Protein AF-A0A0P7J055-F1 (afdb_monomer_lite)

InterPro domains:
  IPR000620 EamA domain [PF00892] (4-48)
  IPR037185 Multidrug transporter EmrE superfamily [SSF103481] (1-50)

Foldseek 3Di:
DPPLLLVLLLLCLLVLLQVVCCVPVVDDRDPVSVVVSVVSSVVSCVVRVVVVVDDDPCSVVSNVVSNVVSVVVVCCCVPCVPPDPVVVVVVVVVVVVVVVVVVVVD

Radius of gyration: 16.85 Å; chains: 1; bounding box: 45×22×46 Å

pLDDT: mean 84.95, std 6.56, range [61.06, 93.44]

Secondary structure (DSSP, 8-state):
--HHHHHHHHTTHHHHHHHHHHHHH-----HHHHHHHHHHHHHHHHHH-TTTS---GGGHHHHHHHHHHHHHHHHHHHHSTTS-HHHHHHHHHHHHHHHHHHHHH-

Structure (mmCIF, N/CA/C/O backbone):
data_AF-A0A0P7J055-F1
#
_entry.id   AF-A0A0P7J055-F1
#
loop_
_atom_site.group_PDB
_atom_site.id
_atom_site.type_symbol
_atom_site.label_atom_id
_atom_site.label_alt_id
_atom_site.label_comp_id
_atom_site.label_asym_id
_atom_site.label_entity_id
_atom_site.label_seq_id
_atom_site.pdbx_PDB_ins_code
_atom_site.Cartn_x
_atom_site.Cartn_y
_atom_site.Cartn_z
_atom_site.occupancy
_atom_site.B_iso_or_equiv
_atom_site.auth_seq_id
_atom_site.auth_comp_id
_atom_site.auth_asym_id
_atom_site.auth_atom_id
_atom_site.pdbx_PDB_model_num
ATOM 1 N N . MET A 1 1 ? 14.270 0.502 -15.502 1.00 68.31 1 MET A N 1
ATOM 2 C CA . MET A 1 1 ? 12.906 1.064 -15.609 1.00 68.31 1 MET A CA 1
ATOM 3 C C . MET A 1 1 ? 12.881 2.514 -15.179 1.00 68.31 1 MET A C 1
ATOM 5 O O . MET A 1 1 ? 13.508 2.819 -14.168 1.00 68.31 1 MET A O 1
ATOM 9 N N . PRO A 1 2 ? 12.142 3.386 -15.879 1.00 81.75 2 PRO A N 1
ATOM 10 C CA . PRO A 1 2 ? 11.868 4.742 -15.417 1.00 81.75 2 PRO A CA 1
ATOM 11 C C . PRO A 1 2 ? 11.121 4.734 -14.076 1.00 81.75 2 PRO A C 1
ATOM 13 O O . PRO A 1 2 ? 10.194 3.943 -13.890 1.00 81.75 2 PRO A O 1
ATOM 16 N N . LEU A 1 3 ? 11.476 5.654 -13.169 1.00 81.88 3 LEU A N 1
ATOM 17 C CA . LEU A 1 3 ? 10.799 5.837 -11.869 1.00 81.88 3 LEU A CA 1
ATOM 18 C C . LEU A 1 3 ? 9.284 5.972 -12.020 1.00 81.88 3 LEU A C 1
ATOM 20 O O . LEU A 1 3 ? 8.511 5.469 -11.210 1.00 81.88 3 LEU A O 1
ATOM 24 N N . GLY A 1 4 ? 8.875 6.619 -13.103 1.00 80.94 4 GLY A N 1
ATOM 25 C CA . GLY A 1 4 ? 7.486 6.777 -13.446 1.00 80.94 4 GLY A CA 1
ATOM 26 C C . GLY A 1 4 ? 6.745 5.450 -13.617 1.00 80.94 4 GLY A C 1
ATOM 27 O O . GLY A 1 4 ? 5.749 5.215 -12.946 1.00 80.94 4 GLY A O 1
ATOM 28 N N . GLN A 1 5 ? 7.265 4.530 -14.430 1.00 79.00 5 GLN A N 1
ATOM 29 C CA . GLN A 1 5 ? 6.648 3.217 -14.653 1.00 79.00 5 GLN A CA 1
ATOM 30 C C . GLN A 1 5 ? 6.536 2.397 -13.356 1.00 79.00 5 GLN A C 1
ATOM 32 O O . GLN A 1 5 ? 5.544 1.700 -13.142 1.00 79.00 5 GLN A O 1
ATOM 37 N N . VAL A 1 6 ? 7.518 2.538 -12.458 1.00 86.31 6 VAL A N 1
ATOM 38 C CA . VAL A 1 6 ? 7.480 1.937 -11.117 1.00 86.31 6 VAL A CA 1
ATOM 39 C C . VAL A 1 6 ? 6.338 2.532 -10.289 1.00 86.31 6 VAL A C 1
ATOM 41 O O . VAL A 1 6 ? 5.544 1.782 -9.721 1.00 86.31 6 VAL A O 1
ATOM 44 N N . ALA A 1 7 ? 6.202 3.861 -10.273 1.00 83.44 7 ALA A N 1
ATOM 45 C CA . ALA A 1 7 ? 5.103 4.541 -9.595 1.00 83.44 7 ALA A CA 1
ATOM 46 C C . ALA A 1 7 ? 3.734 4.120 -10.159 1.00 83.44 7 ALA A C 1
ATOM 48 O O . ALA A 1 7 ? 2.837 3.815 -9.381 1.00 83.44 7 ALA A O 1
ATOM 49 N N . ALA A 1 8 ? 3.587 4.012 -11.486 1.00 82.00 8 ALA A N 1
ATOM 50 C CA . ALA A 1 8 ? 2.373 3.502 -12.140 1.00 82.00 8 ALA A CA 1
ATOM 51 C C . ALA A 1 8 ? 1.935 2.143 -11.603 1.00 82.00 8 ALA A C 1
ATOM 53 O O . ALA A 1 8 ? 0.771 1.969 -11.241 1.00 82.00 8 ALA A O 1
ATOM 54 N N . GLY A 1 9 ? 2.865 1.189 -11.532 1.00 84.50 9 GLY A N 1
ATOM 55 C CA . GLY A 1 9 ? 2.552 -0.131 -11.001 1.00 84.50 9 GLY A CA 1
ATOM 56 C C . GLY A 1 9 ? 2.200 -0.085 -9.511 1.00 84.50 9 GLY A C 1
ATOM 57 O O . GLY A 1 9 ? 1.248 -0.742 -9.099 1.00 84.50 9 GLY A O 1
ATOM 58 N N . LEU A 1 10 ? 2.870 0.752 -8.712 1.00 86.31 10 LEU A N 1
ATOM 59 C CA . LEU A 1 10 ? 2.533 0.963 -7.296 1.00 86.31 10 LEU A CA 1
ATOM 60 C C . LEU A 1 10 ? 1.161 1.619 -7.088 1.00 86.31 10 LEU A C 1
ATOM 62 O O . LEU A 1 10 ? 0.462 1.277 -6.137 1.00 86.31 10 LEU A O 1
ATOM 66 N N . PHE A 1 11 ? 0.719 2.491 -7.995 1.00 86.06 11 PHE A N 1
ATOM 67 C CA . PHE A 1 11 ? -0.619 3.093 -7.963 1.00 86.06 11 PHE A CA 1
ATOM 68 C C . PHE A 1 11 ? -1.758 2.103 -8.252 1.00 86.06 11 PHE A C 1
ATOM 70 O O . PHE A 1 11 ? -2.925 2.481 -8.189 1.00 86.06 11 PHE A O 1
ATOM 77 N N . THR A 1 12 ? -1.456 0.822 -8.486 1.00 86.62 12 THR A N 1
ATOM 78 C CA . THR A 1 12 ? -2.455 -0.256 -8.417 1.00 86.62 12 THR A CA 1
ATOM 79 C C . THR A 1 12 ? -2.805 -0.645 -6.974 1.00 86.62 12 THR A C 1
ATOM 81 O O . THR A 1 12 ? -3.839 -1.270 -6.742 1.00 86.62 12 THR A O 1
ATOM 84 N N . ALA A 1 13 ? -2.007 -0.239 -5.979 1.00 90.00 13 ALA A N 1
ATOM 85 C CA . ALA A 1 13 ? -2.232 -0.561 -4.571 1.00 90.00 13 ALA A CA 1
ATOM 86 C C . ALA A 1 13 ? -3.627 -0.164 -4.040 1.00 90.00 13 ALA A C 1
ATOM 88 O O . ALA A 1 13 ? -4.249 -1.004 -3.396 1.00 90.00 13 ALA A O 1
ATOM 89 N N . PRO A 1 14 ? -4.194 1.030 -4.324 1.00 87.19 14 PRO A N 1
ATOM 90 C CA . PRO A 1 14 ? -5.551 1.375 -3.891 1.00 87.19 14 PRO A CA 1
ATOM 91 C C . PRO A 1 14 ? -6.619 0.425 -4.447 1.00 87.19 14 PRO A C 1
ATOM 93 O O . PRO A 1 14 ? -7.600 0.140 -3.763 1.00 87.19 14 PRO A O 1
ATOM 96 N N . ILE A 1 15 ? -6.417 -0.104 -5.660 1.00 89.31 15 ILE A N 1
ATOM 97 C CA . ILE A 1 15 ? -7.306 -1.100 -6.272 1.00 89.31 15 ILE A CA 1
ATOM 98 C C . ILE A 1 15 ? -7.228 -2.412 -5.491 1.00 89.31 15 ILE A C 1
ATOM 100 O O . ILE A 1 15 ? -8.261 -2.958 -5.106 1.00 89.31 15 ILE A O 1
ATOM 104 N N . TRP A 1 16 ? -6.017 -2.878 -5.175 1.00 91.50 16 TRP A N 1
ATOM 105 C CA . TRP A 1 16 ? -5.828 -4.058 -4.332 1.00 91.50 16 TRP A CA 1
ATOM 106 C C . TRP A 1 16 ? -6.417 -3.874 -2.933 1.00 91.50 16 TRP A C 1
ATOM 108 O O . TRP A 1 16 ? -7.106 -4.767 -2.451 1.00 91.50 16 TRP A O 1
ATOM 118 N N . VAL A 1 17 ? -6.226 -2.711 -2.304 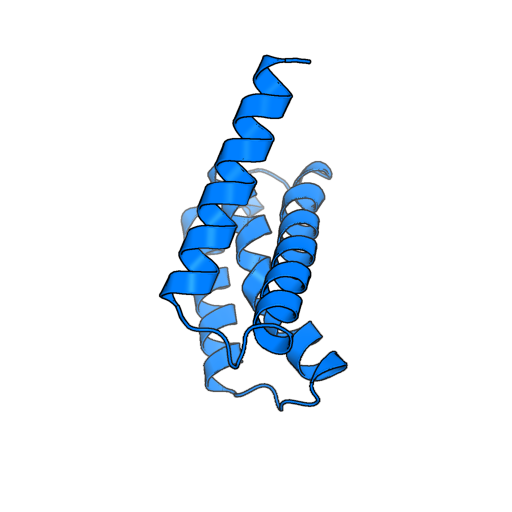1.00 90.50 17 VAL A N 1
ATOM 119 C CA . VAL A 1 17 ? -6.823 -2.398 -0.997 1.00 90.50 17 VAL A CA 1
ATOM 120 C C . VAL A 1 17 ? -8.347 -2.472 -1.067 1.00 90.50 17 VAL A C 1
ATOM 122 O O . VAL A 1 17 ? -8.953 -3.060 -0.178 1.00 90.50 17 VAL A O 1
ATOM 125 N N . MET A 1 18 ? -8.979 -1.928 -2.114 1.00 90.12 18 MET A N 1
ATOM 126 C CA . MET A 1 18 ? -10.433 -2.031 -2.303 1.00 90.12 18 MET A CA 1
ATOM 127 C C . MET A 1 18 ? -10.900 -3.483 -2.408 1.00 90.12 18 MET A C 1
ATOM 129 O O . MET A 1 18 ? -11.806 -3.885 -1.681 1.00 90.12 18 MET A O 1
ATOM 133 N N . ILE A 1 19 ? -10.272 -4.266 -3.289 1.00 89.75 19 ILE A N 1
ATOM 134 C CA . ILE A 1 19 ? -10.646 -5.664 -3.538 1.00 89.75 19 ILE A CA 1
ATOM 135 C C . ILE A 1 19 ? -10.465 -6.497 -2.266 1.00 89.75 19 ILE A C 1
ATOM 137 O O . ILE A 1 19 ? -11.380 -7.207 -1.854 1.00 89.75 19 ILE A O 1
ATOM 141 N N . LEU A 1 20 ? -9.308 -6.382 -1.609 1.00 90.44 20 LEU A N 1
ATOM 142 C CA . LEU A 1 20 ? -9.008 -7.134 -0.393 1.00 90.44 20 LEU A CA 1
ATOM 143 C C . LEU A 1 20 ? -9.883 -6.672 0.779 1.00 90.44 20 LEU A C 1
ATOM 145 O O . LEU A 1 20 ? -10.356 -7.502 1.547 1.00 90.44 20 LEU A O 1
ATOM 149 N N . SER A 1 21 ? -10.173 -5.375 0.903 1.00 88.44 21 SER A N 1
ATOM 150 C CA . SER A 1 21 ? -11.085 -4.878 1.939 1.00 88.44 21 SER A CA 1
ATOM 151 C C . SER A 1 21 ? -12.504 -5.413 1.757 1.00 88.44 21 SER A C 1
ATOM 153 O O . SER A 1 21 ? -13.152 -5.754 2.746 1.00 88.44 21 SER A O 1
ATOM 155 N N . ALA A 1 22 ? -12.986 -5.513 0.517 1.00 89.00 22 ALA A N 1
ATOM 156 C CA . ALA A 1 22 ? -14.283 -6.115 0.233 1.00 89.00 22 ALA A CA 1
ATOM 157 C C . ALA A 1 22 ? -14.286 -7.624 0.521 1.00 89.00 22 ALA A C 1
ATOM 159 O O . ALA A 1 22 ? -15.240 -8.128 1.108 1.00 89.00 22 ALA A O 1
ATOM 160 N N . LEU A 1 23 ? -13.206 -8.329 0.169 1.00 88.56 23 LEU A N 1
ATOM 161 C CA . LEU A 1 23 ? -13.092 -9.778 0.341 1.00 88.56 23 LEU A CA 1
ATOM 162 C C . LEU A 1 23 ? -12.932 -10.205 1.811 1.00 88.56 23 LEU A C 1
ATOM 164 O O . LEU A 1 23 ? -13.588 -11.146 2.242 1.00 88.56 23 LEU A O 1
ATOM 168 N N . PHE A 1 24 ? -12.068 -9.531 2.578 1.00 88.44 24 PHE A N 1
ATOM 169 C CA . PHE A 1 24 ? -11.721 -9.929 3.949 1.00 88.44 24 PHE A CA 1
ATOM 170 C C . PHE A 1 24 ? -12.600 -9.278 5.022 1.00 88.44 24 PHE A C 1
ATOM 172 O O . PHE A 1 24 ? -12.886 -9.918 6.029 1.00 88.44 24 PHE A O 1
ATOM 179 N N . LEU A 1 25 ? -13.016 -8.017 4.842 1.00 84.19 25 LEU A N 1
ATOM 180 C CA . LEU A 1 25 ? -13.828 -7.301 5.839 1.00 84.19 25 LEU A CA 1
ATOM 181 C C . LEU A 1 25 ? -15.315 -7.248 5.464 1.00 84.19 25 LEU A C 1
ATOM 183 O O . LEU A 1 25 ? -16.112 -6.724 6.240 1.00 84.19 25 LEU A O 1
ATOM 187 N N . GLY A 1 26 ? -15.699 -7.725 4.274 1.00 83.00 26 GLY A N 1
ATOM 188 C CA . GLY A 1 26 ? -17.081 -7.652 3.791 1.00 83.00 26 GLY A CA 1
ATOM 189 C C . GLY A 1 26 ? -17.592 -6.221 3.594 1.00 83.00 26 GLY A C 1
ATOM 190 O O . GLY A 1 26 ? -18.800 -6.002 3.528 1.00 83.00 26 GLY A O 1
ATOM 191 N N . GLN A 1 27 ? -16.699 -5.226 3.534 1.00 82.69 27 GLN A N 1
ATOM 192 C CA . GLN A 1 27 ? -17.100 -3.833 3.355 1.00 82.69 27 GLN A CA 1
ATOM 193 C C . GLN A 1 27 ? -17.487 -3.579 1.894 1.00 82.69 27 GLN A C 1
ATOM 195 O O . GLN A 1 27 ? -16.688 -3.876 1.001 1.00 82.69 27 GLN A O 1
ATOM 200 N N . PRO A 1 28 ? -18.674 -3.006 1.621 1.00 82.06 28 PRO A N 1
ATOM 201 C CA . PRO A 1 28 ? -19.068 -2.694 0.258 1.00 82.06 28 PRO A CA 1
ATOM 202 C C . PRO A 1 28 ? -18.121 -1.650 -0.339 1.00 82.06 28 PRO A C 1
ATOM 204 O O . PRO A 1 28 ? -17.765 -0.665 0.311 1.00 82.06 28 PRO A O 1
ATOM 207 N N . ILE A 1 29 ? -17.732 -1.860 -1.596 1.00 86.94 29 ILE A N 1
ATOM 208 C CA . ILE A 1 29 ? -16.893 -0.910 -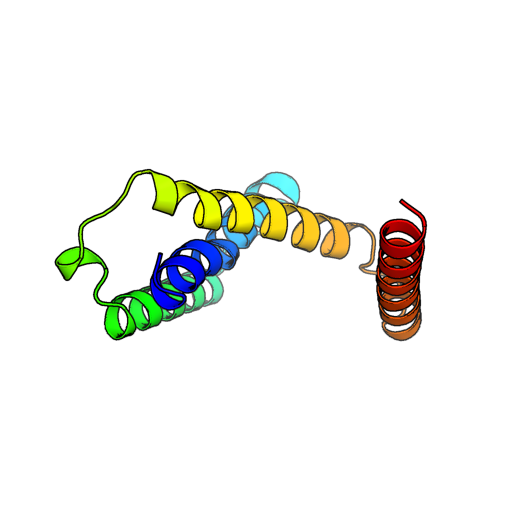2.329 1.00 86.94 29 ILE A CA 1
ATOM 209 C C . ILE A 1 29 ? -17.746 0.319 -2.643 1.00 86.94 29 ILE A C 1
ATOM 211 O O . ILE A 1 29 ? -18.687 0.256 -3.435 1.00 86.94 29 ILE A O 1
ATOM 215 N N . GLY A 1 30 ? -17.423 1.445 -2.007 1.00 86.38 30 GLY A N 1
ATOM 216 C CA . GLY A 1 30 ? -18.103 2.709 -2.258 1.00 86.38 30 GLY A CA 1
ATOM 217 C C . GLY A 1 30 ? -17.788 3.250 -3.653 1.00 86.38 30 GLY A C 1
ATOM 218 O O . GLY A 1 30 ? -16.641 3.210 -4.102 1.00 86.38 30 GLY A O 1
ATOM 219 N N . VAL A 1 31 ? -18.791 3.830 -4.319 1.00 87.81 31 VAL A N 1
ATOM 220 C CA . VAL A 1 31 ? -18.631 4.449 -5.649 1.00 87.81 31 VAL A CA 1
ATOM 221 C C . VAL A 1 31 ? -17.558 5.543 -5.631 1.00 87.81 31 VAL A C 1
ATOM 223 O O . VAL A 1 31 ? -16.768 5.639 -6.565 1.00 87.81 31 VAL A O 1
ATOM 226 N N . THR A 1 32 ? -17.473 6.310 -4.541 1.00 88.00 32 THR A N 1
ATOM 227 C CA . THR A 1 32 ? -16.459 7.358 -4.339 1.00 88.00 32 THR A CA 1
ATOM 228 C C . THR A 1 32 ? -15.038 6.801 -4.256 1.00 88.00 32 THR A C 1
ATOM 230 O O . THR A 1 32 ? -14.101 7.406 -4.777 1.00 88.00 32 THR A O 1
ATOM 233 N N . GLN A 1 33 ? -14.867 5.633 -3.631 1.00 86.31 33 GLN A N 1
ATOM 234 C CA . GLN A 1 33 ? -13.575 4.963 -3.500 1.00 86.31 33 GLN A CA 1
ATOM 235 C C . GLN A 1 33 ? -13.115 4.420 -4.855 1.00 86.31 33 GLN A C 1
ATOM 237 O O . GLN A 1 33 ? -11.968 4.632 -5.251 1.00 86.31 33 GLN A O 1
ATOM 242 N N . LEU A 1 34 ? -14.041 3.803 -5.596 1.00 87.69 34 LEU A N 1
ATOM 243 C CA . LEU A 1 34 ? -13.785 3.314 -6.945 1.00 87.69 34 LEU A CA 1
ATOM 244 C C . LEU A 1 34 ? -13.431 4.465 -7.892 1.00 87.69 34 LEU A C 1
ATOM 246 O O . LEU A 1 34 ? -12.428 4.385 -8.598 1.00 87.69 34 LEU A O 1
ATOM 250 N N . SER A 1 35 ? -14.199 5.560 -7.875 1.00 90.12 35 SER A N 1
ATOM 251 C CA . SER A 1 35 ? -13.924 6.719 -8.726 1.00 90.12 35 SER A CA 1
ATOM 252 C C . SER A 1 35 ? -12.583 7.367 -8.392 1.00 90.12 35 SER A C 1
ATOM 254 O O . SER A 1 35 ? -11.835 7.702 -9.304 1.00 90.12 35 SER A O 1
ATOM 256 N N . ALA A 1 36 ? -12.235 7.502 -7.107 1.00 88.56 36 ALA A N 1
ATOM 257 C CA . ALA A 1 36 ? -10.948 8.061 -6.697 1.00 88.56 36 ALA A CA 1
ATOM 258 C C . ALA A 1 36 ? -9.769 7.188 -7.156 1.00 88.56 36 ALA A C 1
ATOM 260 O O . ALA A 1 36 ? -8.779 7.713 -7.666 1.00 88.56 36 ALA A O 1
ATOM 261 N N . ALA A 1 37 ? -9.885 5.862 -7.032 1.00 87.94 37 ALA A N 1
ATOM 262 C CA . ALA A 1 37 ? -8.854 4.934 -7.485 1.00 87.94 37 ALA A CA 1
ATOM 263 C C . ALA A 1 37 ? -8.684 4.955 -9.012 1.00 87.94 37 ALA A C 1
ATOM 265 O O . ALA A 1 37 ? -7.557 5.027 -9.501 1.00 87.94 37 ALA A O 1
ATOM 266 N N . VAL A 1 38 ? -9.791 4.944 -9.764 1.00 88.81 38 VAL A N 1
ATOM 267 C CA . VAL A 1 38 ? -9.767 5.014 -11.233 1.00 88.81 38 VAL A CA 1
ATOM 268 C C . VAL A 1 38 ? -9.179 6.343 -11.706 1.00 88.81 38 VAL A C 1
ATOM 270 O O . VAL A 1 38 ? -8.312 6.341 -12.575 1.00 88.81 38 VAL A O 1
ATOM 273 N N . LEU A 1 39 ? -9.591 7.470 -11.115 1.00 90.25 39 LEU A N 1
ATOM 274 C CA . LEU A 1 39 ? -9.057 8.792 -11.458 1.00 90.25 39 LEU A CA 1
ATOM 275 C C . LEU A 1 39 ? -7.564 8.911 -11.131 1.00 90.25 39 LEU A C 1
ATOM 277 O O . LEU A 1 39 ? -6.802 9.421 -11.950 1.00 90.25 39 LEU A O 1
ATOM 281 N N . GLY A 1 40 ? -7.133 8.407 -9.971 1.00 85.31 40 GLY A N 1
ATOM 282 C CA . GLY A 1 40 ? -5.721 8.386 -9.588 1.00 85.31 40 GLY A CA 1
ATOM 283 C C . GLY A 1 40 ? -4.875 7.560 -10.557 1.00 85.31 40 GLY A C 1
ATOM 284 O O . GLY A 1 40 ? -3.853 8.035 -11.048 1.00 85.31 40 GLY A O 1
ATOM 285 N N . PHE A 1 41 ? -5.337 6.356 -10.904 1.00 84.88 41 PHE A N 1
ATOM 286 C CA . PHE A 1 41 ? -4.658 5.503 -11.877 1.00 84.88 41 PHE A CA 1
ATOM 287 C C . PHE A 1 41 ? -4.606 6.148 -13.271 1.00 84.88 41 PHE A C 1
ATOM 289 O O . PHE A 1 41 ? -3.548 6.177 -13.899 1.00 84.88 41 PHE A O 1
ATOM 296 N N . ALA A 1 42 ? -5.712 6.738 -13.731 1.00 87.50 42 ALA A N 1
ATOM 297 C CA . ALA A 1 42 ? -5.777 7.437 -15.013 1.00 87.50 42 ALA A CA 1
ATOM 298 C C . ALA A 1 42 ? -4.815 8.635 -15.082 1.00 87.50 42 ALA A C 1
ATOM 300 O O . ALA A 1 42 ? -4.114 8.800 -16.081 1.00 87.50 42 ALA A O 1
ATOM 301 N N . GLY A 1 43 ? -4.723 9.437 -14.016 1.00 85.25 43 GLY A N 1
ATOM 302 C CA . GLY A 1 43 ? -3.778 10.555 -13.943 1.00 85.25 43 GLY A CA 1
ATOM 303 C C . GLY A 1 43 ? -2.325 10.095 -14.068 1.00 85.25 43 GLY A C 1
ATOM 304 O O . GLY A 1 43 ? -1.533 10.694 -14.794 1.00 85.25 43 GLY A O 1
ATOM 305 N N . VAL A 1 44 ? -1.986 8.975 -13.431 1.00 81.38 44 VAL A N 1
ATOM 306 C CA . VAL A 1 44 ? -0.644 8.391 -13.496 1.00 81.38 44 VAL A CA 1
ATOM 307 C C . VAL A 1 44 ? -0.339 7.849 -14.897 1.00 81.38 44 VAL A C 1
ATOM 309 O O . VAL A 1 44 ? 0.734 8.121 -15.432 1.00 81.38 44 VAL A O 1
ATOM 312 N N . LEU A 1 45 ? -1.290 7.173 -15.553 1.00 81.62 45 LEU A N 1
ATOM 313 C CA . LEU A 1 45 ? -1.138 6.754 -16.953 1.00 81.62 45 LEU A CA 1
ATOM 314 C C . LEU A 1 45 ? -0.909 7.944 -17.900 1.00 81.62 45 LEU A C 1
ATOM 316 O O . LEU A 1 45 ? -0.096 7.844 -18.820 1.00 81.62 45 LEU A O 1
ATOM 320 N N . MET A 1 46 ? -1.590 9.071 -17.665 1.00 84.31 46 MET A N 1
ATOM 321 C CA . MET A 1 46 ? -1.475 10.275 -18.493 1.00 84.31 46 MET A CA 1
ATOM 322 C C . MET A 1 46 ? -0.087 10.924 -18.395 1.00 84.31 46 MET A C 1
ATOM 324 O O . MET A 1 46 ? 0.470 11.336 -19.412 1.00 84.31 46 MET A O 1
ATOM 328 N N . VAL A 1 47 ? 0.486 10.986 -17.188 1.00 81.06 47 VAL A N 1
ATOM 329 C CA . VAL A 1 47 ? 1.834 11.537 -16.955 1.00 81.06 47 VAL A CA 1
ATOM 330 C C . VAL A 1 47 ? 2.915 10.628 -17.536 1.00 81.06 47 VAL A C 1
ATOM 332 O O . VAL A 1 47 ? 3.919 11.106 -18.057 1.00 81.06 47 VAL A O 1
ATOM 335 N N . LEU A 1 48 ? 2.719 9.314 -17.443 1.00 73.62 48 LEU A N 1
ATOM 336 C CA . LEU A 1 48 ? 3.768 8.340 -17.725 1.00 73.62 48 LEU A CA 1
ATOM 337 C C . LEU A 1 48 ? 3.795 7.822 -19.151 1.00 73.62 48 LEU A C 1
ATOM 339 O O . LEU A 1 48 ? 4.813 7.264 -19.549 1.00 73.62 48 LEU A O 1
ATOM 343 N N . ARG A 1 49 ? 2.686 7.964 -19.886 1.00 76.25 49 ARG A N 1
ATOM 344 C CA . ARG A 1 49 ? 2.514 7.455 -21.256 1.00 76.25 49 ARG A CA 1
ATOM 345 C C . ARG A 1 49 ? 3.137 6.062 -21.462 1.00 76.25 49 ARG A C 1
ATOM 347 O O . ARG A 1 49 ? 3.923 5.864 -22.387 1.00 76.25 49 ARG A O 1
ATOM 354 N N . PRO A 1 50 ? 2.779 5.066 -20.633 1.00 70.06 50 PRO A N 1
ATOM 355 C CA . PRO A 1 50 ? 3.453 3.764 -20.629 1.00 70.06 50 PRO A CA 1
ATOM 356 C C . PRO A 1 50 ? 3.275 2.977 -21.938 1.00 70.06 50 PRO A C 1
ATOM 358 O O . PRO A 1 50 ? 3.994 2.013 -22.185 1.00 70.06 50 PRO A O 1
ATOM 361 N N . PHE A 1 51 ? 2.321 3.382 -22.782 1.00 69.62 51 PHE A N 1
ATOM 362 C CA . PHE A 1 51 ? 2.045 2.769 -24.079 1.00 69.62 51 PHE A CA 1
ATOM 363 C C . PHE A 1 51 ? 3.065 3.143 -25.163 1.00 69.62 51 PHE A C 1
ATOM 365 O O . PHE A 1 51 ? 3.189 2.405 -26.134 1.00 69.62 51 PHE A O 1
ATOM 372 N N . GLU A 1 52 ? 3.809 4.244 -25.005 1.00 69.44 52 GLU A N 1
ATOM 373 C CA . GLU A 1 52 ? 4.856 4.634 -25.962 1.00 69.44 52 GLU A CA 1
ATOM 374 C C . GLU A 1 52 ? 6.168 3.856 -25.735 1.00 69.44 52 GLU A C 1
ATOM 376 O O . GLU A 1 52 ? 6.932 3.651 -26.674 1.00 69.44 52 GLU A O 1
ATOM 381 N N . SER A 1 53 ? 6.423 3.377 -24.510 1.00 65.69 53 SER A N 1
ATOM 382 C CA . SER A 1 53 ? 7.685 2.723 -24.124 1.00 65.69 53 SER A CA 1
ATOM 383 C C . SER A 1 53 ? 7.664 1.188 -24.149 1.00 65.69 53 SER A C 1
ATOM 385 O O . SER A 1 53 ? 8.688 0.569 -23.873 1.00 65.69 53 SER A O 1
ATOM 387 N N . GLY A 1 54 ? 6.529 0.562 -24.475 1.00 66.94 54 GLY A N 1
ATOM 388 C CA . GLY A 1 54 ? 6.358 -0.893 -24.408 1.00 66.94 54 GLY A CA 1
ATOM 389 C C . GLY A 1 54 ? 6.251 -1.422 -22.969 1.00 66.94 54 GLY A C 1
ATOM 390 O O . GLY A 1 54 ? 6.903 -0.943 -22.040 1.00 66.94 54 GLY A O 1
ATOM 391 N N . LEU A 1 55 ? 5.394 -2.425 -22.762 1.00 66.62 55 LEU A N 1
ATOM 392 C CA . LEU A 1 55 ? 5.243 -3.082 -21.463 1.00 66.62 55 LEU A CA 1
ATOM 393 C C . LEU A 1 55 ? 6.302 -4.179 -21.319 1.00 66.62 55 LEU A C 1
ATOM 395 O O . LEU A 1 55 ? 6.129 -5.289 -21.820 1.00 66.62 55 LEU A O 1
ATOM 399 N N . GLU A 1 56 ? 7.402 -3.880 -20.628 1.00 75.19 56 GLU A N 1
ATOM 400 C CA . GLU A 1 56 ? 8.352 -4.919 -20.226 1.00 75.19 56 GLU A CA 1
ATOM 401 C C . GLU A 1 56 ? 7.715 -5.873 -19.197 1.00 75.19 56 GLU A C 1
ATOM 403 O O . GLU A 1 56 ? 7.020 -5.409 -18.288 1.00 75.19 56 GLU A O 1
ATOM 408 N N . PRO A 1 57 ? 8.013 -7.187 -19.238 1.00 79.25 57 PRO A N 1
ATOM 409 C CA . PRO A 1 57 ? 7.544 -8.160 -18.239 1.00 79.25 57 PRO A CA 1
ATOM 410 C C . PRO A 1 57 ? 7.889 -7.763 -16.801 1.00 79.25 57 PRO A C 1
ATOM 412 O O . PRO A 1 57 ? 7.182 -8.065 -15.843 1.00 79.25 57 PRO A O 1
ATOM 415 N N . LEU A 1 58 ? 8.987 -7.035 -16.655 1.00 83.38 58 LEU A N 1
ATOM 416 C CA . LEU A 1 58 ? 9.509 -6.573 -15.388 1.00 83.38 58 LEU A CA 1
ATOM 417 C C . LEU A 1 58 ? 8.539 -5.541 -14.729 1.00 83.38 58 LEU A C 1
ATOM 419 O O . LEU A 1 58 ? 8.600 -5.319 -13.520 1.00 83.38 58 LEU A O 1
ATOM 423 N N . ALA A 1 59 ? 7.596 -4.951 -15.486 1.00 78.88 59 ALA A N 1
ATOM 424 C CA . ALA A 1 59 ? 6.565 -4.021 -14.999 1.00 78.88 59 ALA A CA 1
ATOM 425 C C . ALA A 1 59 ? 5.499 -4.689 -14.112 1.00 78.88 59 ALA A C 1
ATOM 427 O O . ALA A 1 59 ? 4.698 -4.004 -13.480 1.00 78.88 59 ALA A O 1
ATOM 428 N N . ILE A 1 60 ? 5.505 -6.021 -14.035 1.00 83.38 60 ILE A N 1
ATOM 429 C CA . ILE A 1 60 ? 4.669 -6.797 -13.113 1.00 83.38 60 ILE A CA 1
ATOM 430 C C . ILE A 1 60 ? 5.168 -6.635 -11.668 1.00 83.38 60 ILE A C 1
ATOM 432 O O . ILE A 1 60 ? 4.374 -6.648 -10.728 1.00 83.38 60 ILE A O 1
ATOM 436 N N . LEU A 1 61 ? 6.474 -6.428 -11.470 1.00 89.75 61 LEU A N 1
ATOM 437 C CA . LEU A 1 61 ? 7.085 -6.389 -10.141 1.00 89.75 61 LEU A CA 1
ATOM 438 C C . LEU A 1 61 ? 6.507 -5.278 -9.235 1.00 89.75 61 LEU A C 1
ATOM 440 O O . LEU A 1 61 ? 6.138 -5.584 -8.100 1.00 89.75 61 LEU A O 1
ATOM 444 N N . PRO A 1 62 ? 6.331 -4.022 -9.695 1.00 87.25 62 PRO A N 1
ATOM 445 C CA . PRO A 1 62 ? 5.715 -2.974 -8.882 1.00 87.25 62 PRO A CA 1
ATOM 446 C C . PRO A 1 62 ? 4.214 -3.200 -8.642 1.00 87.25 62 PRO A C 1
ATOM 448 O O . PRO A 1 62 ? 3.695 -2.763 -7.619 1.00 87.25 62 PRO A O 1
ATOM 451 N N . MET A 1 63 ? 3.514 -3.909 -9.538 1.00 86.12 63 MET A N 1
ATOM 452 C CA . MET A 1 63 ? 2.109 -4.290 -9.320 1.00 86.12 63 MET A CA 1
ATOM 453 C C . MET A 1 63 ? 1.988 -5.313 -8.186 1.00 86.12 63 MET A C 1
ATOM 455 O O . MET A 1 63 ? 1.127 -5.182 -7.317 1.00 86.12 63 MET A O 1
ATOM 459 N N . VAL A 1 64 ? 2.889 -6.301 -8.159 1.00 90.50 64 VAL A N 1
ATOM 460 C CA . VAL A 1 64 ? 2.993 -7.274 -7.062 1.00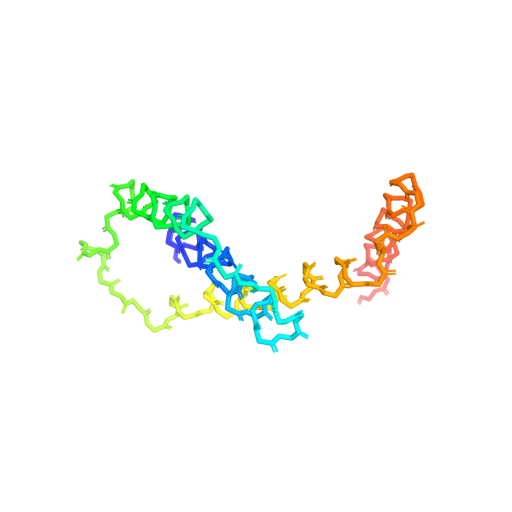 90.50 64 VAL A CA 1
ATOM 461 C C . VAL A 1 64 ? 3.398 -6.576 -5.760 1.00 90.50 64 VAL A C 1
ATOM 463 O O . VAL A 1 64 ? 2.828 -6.861 -4.709 1.00 90.50 64 VAL A O 1
ATOM 466 N N . ALA A 1 65 ? 4.313 -5.605 -5.813 1.00 90.56 65 ALA A N 1
ATOM 467 C CA . ALA A 1 65 ? 4.641 -4.778 -4.651 1.00 90.56 65 ALA A CA 1
ATOM 468 C C . ALA A 1 65 ? 3.411 -4.012 -4.126 1.00 90.56 65 ALA A C 1
ATOM 470 O O . ALA A 1 65 ? 3.179 -3.977 -2.919 1.00 90.56 65 ALA A O 1
ATOM 471 N N . GLY A 1 66 ? 2.582 -3.465 -5.022 1.00 90.69 66 GLY A N 1
ATOM 472 C CA . GLY A 1 66 ? 1.308 -2.836 -4.669 1.00 90.69 66 GLY A CA 1
ATOM 473 C C . GLY A 1 66 ? 0.329 -3.792 -3.976 1.00 90.69 66 GLY A C 1
ATOM 474 O O . GLY A 1 66 ? -0.352 -3.392 -3.033 1.00 90.69 66 GLY A O 1
ATOM 475 N N . PHE A 1 67 ? 0.299 -5.065 -4.379 1.00 91.31 67 PHE A N 1
ATOM 476 C CA . PHE A 1 67 ? -0.488 -6.104 -3.707 1.00 91.31 67 PHE A CA 1
ATOM 477 C C . PHE A 1 67 ? 0.002 -6.377 -2.274 1.00 91.31 67 PHE A C 1
ATOM 479 O O . PHE A 1 67 ? -0.799 -6.368 -1.339 1.00 91.31 67 PHE A O 1
ATOM 486 N N . PHE A 1 68 ? 1.312 -6.551 -2.066 1.00 93.44 68 PHE A N 1
ATOM 487 C CA . PHE A 1 68 ? 1.870 -6.728 -0.716 1.00 93.44 68 PHE A CA 1
ATOM 488 C C . PHE A 1 68 ? 1.668 -5.495 0.167 1.00 93.44 68 PHE A C 1
ATOM 490 O O . PHE A 1 68 ? 1.354 -5.627 1.350 1.00 93.44 68 PHE A O 1
ATOM 497 N N . TYR A 1 69 ? 1.786 -4.298 -0.410 1.00 92.62 69 TYR A N 1
ATOM 498 C CA . TYR A 1 69 ? 1.455 -3.060 0.286 1.00 92.62 69 TYR A CA 1
ATOM 499 C C . TYR A 1 69 ? -0.006 -3.058 0.746 1.00 92.62 69 TYR A C 1
ATOM 501 O O . TYR A 1 69 ? -0.292 -2.726 1.894 1.00 92.62 69 TYR A O 1
ATOM 509 N N . ALA A 1 70 ? -0.930 -3.473 -0.123 1.00 91.62 70 ALA A N 1
ATOM 510 C CA . ALA A 1 70 ? -2.345 -3.540 0.208 1.00 91.62 70 ALA A CA 1
ATOM 511 C C . ALA A 1 70 ? -2.643 -4.535 1.339 1.00 91.62 70 ALA A C 1
ATOM 513 O O . ALA A 1 70 ? -3.435 -4.218 2.224 1.00 91.62 70 ALA A O 1
ATOM 514 N N . LEU A 1 71 ? -1.977 -5.695 1.355 1.00 91.62 71 LEU A N 1
ATOM 515 C CA . LEU A 1 71 ? -2.061 -6.650 2.464 1.00 91.62 71 LEU A CA 1
ATOM 516 C C . LEU A 1 71 ? -1.575 -6.039 3.783 1.00 91.62 71 LEU A C 1
ATOM 518 O O . LEU A 1 71 ? -2.262 -6.156 4.794 1.00 91.62 71 LEU A O 1
ATOM 522 N N . GLY A 1 72 ? -0.425 -5.358 3.770 1.00 90.31 72 GLY A N 1
ATOM 523 C CA . GLY A 1 72 ? 0.108 -4.672 4.948 1.00 90.31 72 GLY A CA 1
ATOM 524 C C . GLY A 1 72 ? -0.847 -3.593 5.458 1.00 90.31 72 GLY A C 1
ATOM 525 O O . GLY A 1 72 ? -1.200 -3.588 6.634 1.00 90.31 72 GLY A O 1
ATOM 526 N N . ALA A 1 73 ? -1.344 -2.741 4.559 1.00 89.50 73 ALA A N 1
ATOM 527 C CA . ALA A 1 73 ? -2.319 -1.706 4.888 1.00 89.50 73 ALA A CA 1
ATOM 528 C C . ALA A 1 73 ? -3.609 -2.294 5.485 1.00 89.50 73 ALA A C 1
ATOM 530 O O . ALA A 1 73 ? -4.167 -1.739 6.434 1.00 89.50 73 ALA A O 1
ATOM 531 N N . LEU A 1 74 ? -4.070 -3.434 4.962 1.00 90.50 74 LEU A N 1
ATOM 532 C CA . LEU A 1 74 ? -5.247 -4.127 5.470 1.00 90.50 74 LEU A CA 1
ATOM 533 C C . LEU A 1 74 ? -5.015 -4.726 6.858 1.00 90.50 74 LEU A C 1
ATOM 535 O O . LEU A 1 74 ? -5.851 -4.548 7.743 1.00 90.50 74 LEU A O 1
ATOM 539 N N . ALA A 1 75 ? -3.870 -5.381 7.058 1.00 88.94 75 ALA A N 1
ATOM 540 C CA . ALA A 1 75 ? -3.473 -5.919 8.351 1.00 88.94 75 ALA A CA 1
ATOM 541 C C . ALA A 1 75 ? -3.392 -4.800 9.397 1.00 88.94 75 ALA A C 1
ATOM 543 O O . ALA A 1 75 ? -4.015 -4.902 10.451 1.00 88.94 75 ALA A O 1
ATOM 544 N N . THR A 1 76 ? -2.725 -3.683 9.08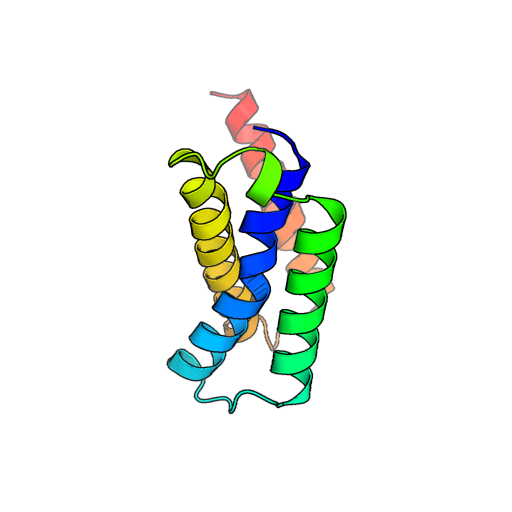8 1.00 87.62 76 THR A N 1
ATOM 545 C CA . THR A 1 76 ? -2.680 -2.513 9.978 1.00 87.62 76 THR A CA 1
ATOM 546 C C . THR A 1 76 ? -4.081 -2.004 10.295 1.00 87.62 76 THR A C 1
ATOM 548 O O . THR A 1 76 ? -4.400 -1.751 11.454 1.00 87.62 76 THR A O 1
ATOM 551 N N . ARG A 1 77 ? -4.957 -1.901 9.289 1.00 84.69 77 ARG A N 1
ATOM 552 C CA . ARG A 1 77 ? -6.332 -1.447 9.502 1.00 84.69 77 ARG A CA 1
ATOM 553 C C . ARG A 1 77 ? -7.103 -2.363 10.448 1.00 84.69 77 ARG A C 1
ATOM 555 O O . ARG A 1 77 ? -7.870 -1.838 11.246 1.00 84.69 77 ARG A O 1
ATOM 562 N N . GLN A 1 78 ? -6.919 -3.680 10.360 1.00 86.38 78 GLN A N 1
ATOM 563 C CA . GLN A 1 78 ? -7.631 -4.663 11.180 1.00 86.38 78 GLN A CA 1
ATOM 564 C C . GLN A 1 78 ? -7.065 -4.776 12.601 1.00 86.38 78 GLN A C 1
ATOM 566 O O . GLN A 1 78 ? -7.830 -4.814 13.560 1.00 86.38 78 GLN A O 1
ATOM 571 N N . PHE A 1 79 ? -5.741 -4.845 12.749 1.00 85.12 79 PHE A N 1
ATOM 572 C CA . PHE A 1 79 ? -5.103 -5.081 14.047 1.00 85.12 79 PHE A CA 1
ATOM 573 C C . PHE A 1 79 ? -4.942 -3.809 14.873 1.00 85.12 79 PHE A C 1
ATOM 575 O O . PHE A 1 79 ? -4.952 -3.871 16.098 1.00 85.12 79 PHE A O 1
ATOM 582 N N . CYS A 1 80 ? -4.808 -2.653 14.223 1.00 86.50 80 CYS A N 1
ATOM 583 C CA . CYS A 1 80 ? -4.466 -1.413 14.907 1.00 86.50 80 CYS A CA 1
ATOM 584 C C . CYS A 1 80 ? -5.650 -0.441 15.031 1.00 86.50 80 CYS A C 1
ATOM 586 O O . CYS A 1 80 ? -5.449 0.697 15.438 1.00 86.50 80 CYS A O 1
ATOM 588 N N . THR A 1 81 ? -6.892 -0.842 14.727 1.00 81.06 81 THR A N 1
ATOM 589 C CA . THR A 1 81 ? -8.050 0.081 14.752 1.00 81.06 81 THR A CA 1
ATOM 590 C C . THR A 1 81 ? -8.293 0.737 16.122 1.00 81.06 81 THR A C 1
ATOM 592 O O . THR A 1 81 ? -8.899 1.803 16.178 1.00 81.06 81 THR A O 1
ATOM 595 N N . GLY A 1 82 ? -7.839 0.116 17.218 1.00 81.19 82 GLY A N 1
ATOM 596 C CA . GLY A 1 82 ? -7.975 0.625 18.591 1.00 81.19 82 GLY A CA 1
ATOM 597 C C . GLY A 1 82 ? -6.686 1.163 19.221 1.00 81.19 82 GLY A C 1
ATOM 598 O O . GLY A 1 82 ? -6.706 1.578 20.376 1.00 81.19 82 GLY A O 1
ATOM 599 N N . GLU A 1 83 ? -5.569 1.147 18.495 1.00 85.81 83 GLU A N 1
ATOM 600 C CA . GLU A 1 83 ? -4.277 1.622 18.997 1.00 85.81 83 GLU A CA 1
ATOM 601 C C . GLU A 1 83 ? -4.138 3.137 18.818 1.00 85.81 83 GLU A C 1
ATOM 603 O O . GLU A 1 83 ? -4.603 3.717 17.833 1.00 85.81 83 GLU A O 1
ATOM 608 N N . SER A 1 84 ? -3.456 3.798 19.757 1.00 87.31 84 SER A N 1
ATOM 609 C CA . SER A 1 84 ? -3.176 5.229 19.607 1.00 87.31 84 SER A CA 1
ATOM 610 C C . SER A 1 84 ? -2.224 5.474 18.432 1.00 87.31 84 SER A C 1
ATOM 612 O O . SER A 1 84 ? -1.269 4.723 18.215 1.00 87.31 84 SER A O 1
ATOM 614 N N . THR A 1 85 ? -2.423 6.576 17.704 1.00 87.06 85 THR A N 1
ATOM 615 C CA . THR A 1 85 ? -1.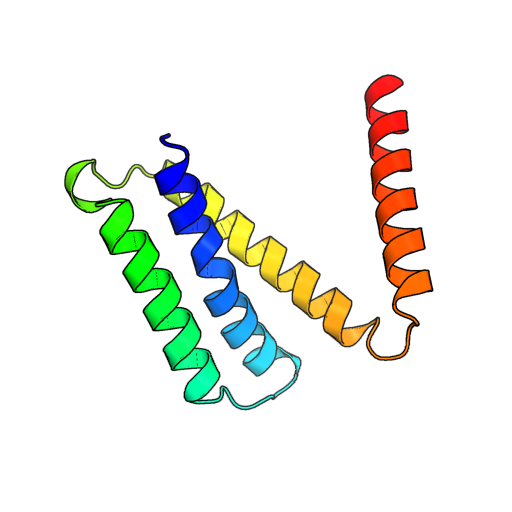532 6.979 16.602 1.00 87.06 85 THR A CA 1
ATOM 616 C C . THR A 1 85 ? -0.075 7.085 17.062 1.00 87.06 85 THR A C 1
ATOM 618 O O . THR A 1 85 ? 0.835 6.722 16.321 1.00 87.06 85 THR A O 1
ATOM 621 N N . PHE A 1 86 ? 0.148 7.540 18.303 1.00 89.88 86 PHE A N 1
ATOM 622 C CA . PHE A 1 86 ? 1.482 7.637 18.897 1.00 89.88 86 PHE A CA 1
ATOM 623 C C . PHE A 1 86 ? 2.146 6.262 19.053 1.00 89.88 86 PHE A C 1
ATOM 625 O O . PHE A 1 86 ? 3.300 6.107 18.665 1.00 89.88 86 PHE A O 1
ATOM 632 N N . SER A 1 87 ? 1.405 5.261 19.546 1.00 87.81 87 SER A N 1
ATOM 633 C CA . SER A 1 87 ? 1.864 3.868 19.664 1.00 87.81 87 SER A CA 1
ATOM 634 C C . SER A 1 87 ? 2.264 3.304 18.296 1.00 87.81 87 SER A C 1
ATOM 636 O O . SER A 1 87 ? 3.397 2.856 18.120 1.00 87.81 87 SER A O 1
ATOM 638 N N . MET A 1 88 ? 1.397 3.435 17.281 1.00 88.19 88 MET A N 1
ATOM 639 C CA . MET A 1 88 ? 1.698 2.960 15.922 1.00 88.19 88 MET A CA 1
ATOM 640 C C . MET A 1 88 ? 2.948 3.610 15.321 1.00 88.19 88 MET A C 1
ATOM 642 O O . MET A 1 88 ? 3.791 2.913 14.757 1.00 88.19 88 MET A O 1
ATOM 646 N N . LEU A 1 89 ? 3.083 4.935 15.443 1.00 90.00 89 LEU A N 1
ATOM 647 C CA . LEU A 1 89 ? 4.252 5.665 14.947 1.00 90.00 89 LEU A CA 1
ATOM 648 C C . LEU A 1 89 ? 5.528 5.208 15.657 1.00 90.00 89 LEU A C 1
ATOM 650 O O . LEU A 1 89 ? 6.538 4.957 15.003 1.00 90.00 89 LEU A O 1
ATOM 654 N N . LEU A 1 90 ? 5.472 5.063 16.982 1.00 91.94 90 LEU A N 1
ATOM 655 C CA . LEU A 1 90 ? 6.603 4.625 17.790 1.00 91.94 90 LEU A CA 1
ATOM 656 C C . LEU A 1 90 ? 7.069 3.220 17.378 1.00 91.94 90 LEU A C 1
ATOM 658 O O . LEU A 1 90 ? 8.256 3.038 17.106 1.00 91.94 90 LEU A O 1
ATOM 662 N N . TYR A 1 91 ? 6.155 2.256 17.227 1.00 89.19 91 TYR A N 1
ATOM 663 C CA . TYR A 1 91 ? 6.493 0.917 16.727 1.00 89.19 91 TYR A CA 1
ATOM 664 C C . TYR A 1 91 ? 7.031 0.937 15.293 1.00 89.19 91 TYR A C 1
ATOM 666 O O . TYR A 1 91 ? 7.995 0.231 14.993 1.00 89.19 91 TYR A O 1
ATOM 674 N N . PHE A 1 92 ? 6.467 1.768 14.412 1.00 88.75 92 PHE A N 1
ATOM 675 C CA . PHE A 1 92 ? 6.939 1.898 13.035 1.00 88.75 92 PHE A CA 1
ATOM 676 C C . PHE A 1 92 ? 8.391 2.393 12.981 1.00 88.75 92 PHE A C 1
ATOM 678 O O . PHE A 1 92 ? 9.240 1.743 12.367 1.00 88.75 92 PHE A O 1
ATOM 685 N N . PHE A 1 93 ? 8.717 3.477 13.693 1.00 91.56 93 PHE A N 1
ATOM 686 C CA . PHE A 1 93 ? 10.085 3.998 13.756 1.00 91.56 93 PHE A CA 1
ATOM 687 C C . PHE A 1 93 ? 11.059 3.035 14.438 1.00 91.56 93 PHE A C 1
ATOM 689 O O . PHE A 1 93 ? 12.183 2.884 13.961 1.00 91.56 93 PHE A O 1
ATOM 696 N N . LEU A 1 94 ? 10.639 2.350 15.505 1.00 92.31 94 LEU A N 1
ATOM 697 C CA . LEU A 1 94 ? 11.465 1.329 16.152 1.00 92.31 94 LEU A CA 1
ATOM 698 C C . LEU A 1 94 ? 11.763 0.157 15.212 1.00 92.31 94 LEU A C 1
ATOM 700 O O . LEU A 1 94 ? 12.905 -0.290 15.151 1.00 92.31 94 LEU A O 1
ATOM 704 N N . SER A 1 95 ? 10.773 -0.312 14.447 1.00 89.56 95 SER A N 1
ATOM 705 C CA . SER A 1 95 ? 10.963 -1.405 13.485 1.00 89.56 95 SER A CA 1
ATOM 706 C C . SER A 1 95 ? 11.924 -1.021 12.353 1.00 89.56 95 SER A C 1
ATOM 708 O O . SER A 1 95 ? 12.824 -1.793 12.023 1.00 89.56 95 SER A O 1
ATOM 710 N N . LEU A 1 96 ? 11.804 0.200 11.818 1.00 88.62 96 LEU A N 1
ATOM 711 C CA . LEU A 1 96 ? 12.701 0.728 10.788 1.00 88.62 96 L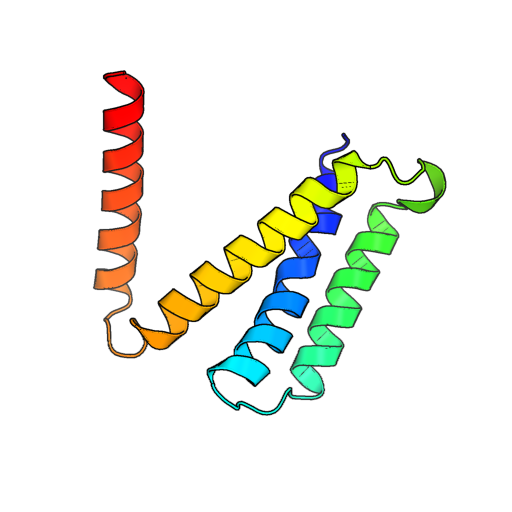EU A CA 1
ATOM 712 C C . LEU A 1 96 ? 14.118 0.944 11.322 1.00 88.62 96 LEU A C 1
ATOM 714 O O . LEU A 1 96 ? 15.086 0.559 10.670 1.00 88.62 96 LEU A O 1
ATOM 718 N N . GLY A 1 97 ? 14.246 1.530 12.514 1.00 89.81 97 GLY A N 1
ATOM 719 C CA . GLY A 1 97 ? 15.534 1.726 13.177 1.00 89.81 97 GLY A CA 1
ATOM 720 C C . GLY A 1 97 ? 16.223 0.398 13.490 1.00 89.81 97 GLY A C 1
ATOM 721 O O . GLY A 1 97 ? 17.416 0.249 13.234 1.00 89.81 97 GLY A O 1
ATOM 722 N N . GLY A 1 98 ? 15.466 -0.594 13.965 1.00 88.75 98 GLY A N 1
ATOM 723 C CA . GLY A 1 98 ? 15.953 -1.950 14.213 1.00 88.75 98 GLY A CA 1
ATOM 724 C C . GLY A 1 98 ? 16.431 -2.641 12.937 1.00 88.75 98 GLY A C 1
ATOM 725 O O . GLY A 1 98 ? 17.548 -3.154 12.906 1.00 88.75 98 GLY A O 1
ATOM 726 N N . ALA A 1 99 ? 15.643 -2.586 11.859 1.00 88.50 99 ALA A N 1
ATOM 727 C CA . ALA A 1 99 ? 16.032 -3.129 10.558 1.00 88.50 99 ALA A CA 1
ATOM 728 C C . ALA A 1 99 ? 17.280 -2.432 9.985 1.00 88.50 99 ALA A C 1
ATOM 730 O O . ALA A 1 99 ? 18.165 -3.094 9.441 1.00 88.50 99 ALA A O 1
ATOM 731 N N . ALA A 1 100 ? 17.395 -1.111 10.154 1.00 86.00 100 ALA A N 1
ATOM 732 C CA . ALA A 1 100 ? 18.566 -0.347 9.730 1.00 86.00 100 ALA A CA 1
ATOM 733 C C . ALA A 1 100 ? 19.826 -0.699 10.537 1.00 86.00 100 ALA A C 1
ATOM 735 O O . ALA A 1 100 ? 20.913 -0.785 9.967 1.00 86.00 100 ALA A O 1
ATOM 736 N N . CYS A 1 101 ? 19.696 -0.928 11.847 1.00 85.75 101 CYS A N 1
ATOM 737 C CA . CYS A 1 101 ? 20.795 -1.426 12.677 1.00 85.75 101 CYS A CA 1
ATOM 738 C C . CYS A 1 101 ? 21.203 -2.850 12.281 1.00 85.75 101 CYS A C 1
ATOM 740 O O . CYS A 1 101 ? 22.393 -3.125 12.164 1.00 85.75 101 CYS A O 1
ATOM 742 N N . TRP A 1 102 ? 20.237 -3.735 12.017 1.00 86.06 102 TRP A N 1
ATOM 743 C CA . TRP A 1 102 ? 20.501 -5.106 11.572 1.00 86.06 102 TRP A CA 1
ATOM 744 C C . TRP A 1 102 ? 21.257 -5.141 10.240 1.00 86.06 102 TRP A C 1
ATOM 746 O O . TRP A 1 102 ? 22.273 -5.817 10.125 1.00 86.06 102 TRP A O 1
ATOM 756 N N . GLY A 1 103 ? 20.826 -4.345 9.257 1.00 82.88 103 GLY A N 1
ATOM 757 C CA . GLY A 1 103 ? 21.497 -4.242 7.957 1.00 82.88 103 GLY A CA 1
ATOM 758 C C . GLY A 1 103 ? 22.886 -3.594 7.999 1.00 82.88 103 GLY A C 1
ATOM 759 O O . GLY A 1 103 ? 23.611 -3.678 7.018 1.00 82.88 103 GLY A O 1
ATOM 760 N N . ARG A 1 104 ? 23.268 -2.941 9.106 1.00 75.50 104 ARG A N 1
ATOM 761 C CA . ARG A 1 104 ? 24.639 -2.448 9.330 1.00 75.50 104 ARG A CA 1
ATOM 762 C C . ARG A 1 104 ? 25.549 -3.469 10.018 1.00 75.50 104 ARG A C 1
ATOM 764 O O . ARG A 1 104 ? 26.757 -3.259 10.034 1.00 75.50 104 ARG A O 1
ATOM 771 N N . LEU A 1 105 ? 24.981 -4.508 10.631 1.00 74.25 105 LEU A N 1
ATOM 772 C CA . LEU A 1 105 ? 25.715 -5.562 11.338 1.00 74.25 105 LEU A CA 1
ATOM 773 C C . LEU A 1 105 ? 25.906 -6.835 10.490 1.00 74.25 105 LEU A C 1
ATOM 775 O O . LEU A 1 105 ? 26.709 -7.681 10.879 1.00 74.25 105 LEU A O 1
ATOM 779 N N . ALA A 1 106 ? 25.180 -6.967 9.373 1.00 61.06 106 ALA A N 1
ATOM 780 C CA . ALA A 1 106 ? 25.283 -8.050 8.387 1.00 61.06 106 ALA A CA 1
ATOM 781 C C . ALA A 1 106 ? 26.146 -7.638 7.186 1.00 61.06 106 ALA A C 1
ATOM 783 O O . ALA A 1 106 ? 26.831 -8.529 6.638 1.00 61.06 106 ALA A O 1
#

Sequence (106 aa):
MPLGQVAAGLFTAPIWVMILSALFLGQPIGVTQLSAAVLGFAGVLMVLRPFESGLEPLAILPMVAGFFYALGALATRQFCTGESTFSMLLYFFLSLGGAACWGRLA

Organism: NCBI:txid154981